Protein AF-A0A7S0QGE8-F1 (afdb_monomer_lite)

Radius of gyration: 20.42 Å; chains: 1; bounding box: 93×35×38 Å

Organism: NCBI:txid233186

Sequence (158 aa):
SAAEAEEAPDAAAEEAPPAPAPGSGVPGALQEGLLMLLNRKKKDWEAGYYALVPSLRDKSPHGHGDFAYMLHRADTEAEALRGEFQESINLASAQVQLMTGTVFSVKTSPEVSKSKTYCLSADAVADIRAWLTAMELVPGVTVGWTGTDGVTLAKEPE

Foldseek 3Di:
DDDDDDDDDDDDDPPDDDDDDVPLAQPAFLDKDWKWWQPPVVRDTQIWIWTFHWDFAPDDPPPGTDIWTKIFTDRDSVCSNVVNTDDIATQALWEWEAADAFKIKIWHDVVVPPTDIIIMGDPHPVNVLSVQVSQVVGPNYHYHQQHPVRDGDDNDDD

pLDDT: mean 82.78, std 18.44, range [39.81, 97.75]

Secondary structure (DSSP, 8-state):
-----PPPP------PPPPPPTT-S-TT-SEEEEEEEEETTTTEEEEEEEEEEEEEES--TTSSPEEEEEEEEESSHHHHHTT--SEEEE-TT-EEEEEETTEEEEE--TTTSS--EEEEE-SSHHHHHHHHHHHHTSTT-EEE-B-TTSPBPPSS--

InterPro domains:
  IPR001849 Pleckstrin homology domain [PS50003] (28-140)

Structure (mmCIF, N/CA/C/O backbone):
data_AF-A0A7S0QGE8-F1
#
_entry.id   AF-A0A7S0QGE8-F1
#
loop_
_atom_site.group_PDB
_atom_site.id
_atom_site.type_symbol
_atom_site.label_atom_id
_atom_site.label_alt_id
_atom_site.label_comp_id
_atom_site.label_asym_id
_atom_site.label_entity_id
_atom_site.label_seq_id
_atom_site.pdbx_PDB_ins_code
_atom_site.Cartn_x
_atom_site.Cartn_y
_atom_site.Cartn_z
_atom_site.occupancy
_atom_site.B_iso_or_equiv
_atom_site.auth_seq_id
_atom_site.auth_comp_id
_atom_site.auth_asym_id
_atom_site.auth_atom_id
_atom_site.pdbx_PDB_model_num
ATOM 1 N N . SER A 1 1 ? -63.893 10.492 -16.125 1.00 51.44 1 SER A N 1
ATOM 2 C CA . SER A 1 1 ? -62.998 9.410 -16.562 1.00 51.44 1 SER A CA 1
ATOM 3 C C . SER A 1 1 ? -62.140 9.883 -17.712 1.00 51.44 1 SER A C 1
ATOM 5 O O . SER A 1 1 ? -62.686 10.117 -18.779 1.00 51.44 1 SER A O 1
ATOM 7 N N . ALA A 1 2 ? -60.848 10.068 -17.462 1.00 43.56 2 ALA A N 1
ATOM 8 C CA . ALA A 1 2 ? -59.728 9.832 -18.376 1.00 43.56 2 ALA A CA 1
ATOM 9 C C . ALA A 1 2 ? -58.470 10.140 -17.554 1.00 43.56 2 ALA A C 1
ATOM 11 O O . ALA A 1 2 ? -58.252 11.287 -17.175 1.00 43.56 2 ALA A O 1
ATOM 12 N N . ALA A 1 3 ? -57.770 9.080 -17.161 1.00 43.19 3 ALA A N 1
ATOM 13 C CA . ALA A 1 3 ? -56.556 9.125 -16.366 1.00 43.19 3 ALA A CA 1
ATOM 14 C C . ALA A 1 3 ? -55.326 9.319 -17.264 1.00 43.19 3 ALA A C 1
ATOM 16 O O . ALA A 1 3 ? -55.337 8.923 -18.429 1.00 43.19 3 ALA A O 1
ATOM 17 N N . GLU A 1 4 ? -54.331 9.953 -16.650 1.00 46.72 4 GLU A N 1
ATOM 18 C CA . GLU A 1 4 ? -52.889 9.998 -16.908 1.00 46.72 4 GLU A CA 1
ATOM 19 C C . GLU A 1 4 ? -52.295 9.043 -17.956 1.00 46.72 4 GLU A C 1
ATOM 21 O O . GLU A 1 4 ? -52.529 7.836 -17.950 1.00 46.72 4 GLU A O 1
ATOM 26 N N . ALA A 1 5 ? -51.385 9.598 -18.759 1.00 45.84 5 ALA A N 1
ATOM 27 C CA . ALA A 1 5 ? -50.203 8.893 -19.236 1.00 45.84 5 ALA A CA 1
ATOM 28 C C . ALA A 1 5 ? -48.994 9.787 -18.923 1.00 45.84 5 ALA A C 1
ATOM 30 O O . ALA A 1 5 ? -48.705 10.751 -19.630 1.00 45.84 5 ALA A O 1
ATOM 31 N N . GLU A 1 6 ? -48.379 9.500 -17.781 1.00 51.81 6 GLU A N 1
ATOM 32 C CA . GLU A 1 6 ? -47.087 10.009 -17.335 1.00 51.81 6 GLU A CA 1
ATOM 33 C C . GLU A 1 6 ? -46.011 9.151 -18.022 1.00 51.81 6 GLU A C 1
ATOM 35 O O . GLU A 1 6 ? -45.995 7.929 -17.864 1.00 51.81 6 GLU A O 1
ATOM 40 N N . GLU A 1 7 ? -45.171 9.761 -18.861 1.00 49.94 7 GLU A N 1
ATOM 41 C CA . GLU A 1 7 ? -44.054 9.081 -19.524 1.00 49.94 7 GLU A CA 1
ATOM 42 C C . GLU A 1 7 ? -42.807 9.202 -18.633 1.00 49.94 7 GLU A C 1
ATOM 44 O O . GLU A 1 7 ? -42.409 10.299 -18.237 1.00 49.94 7 GLU A O 1
ATOM 49 N N . ALA A 1 8 ? -42.257 8.048 -18.253 1.00 53.66 8 ALA A N 1
ATOM 50 C CA . ALA A 1 8 ? -41.158 7.890 -17.305 1.00 53.66 8 ALA A CA 1
ATOM 51 C C . ALA A 1 8 ? -39.800 8.366 -17.872 1.00 53.66 8 ALA A C 1
ATOM 53 O O . ALA A 1 8 ? -39.585 8.290 -19.082 1.00 53.66 8 ALA A O 1
ATOM 54 N N . PRO A 1 9 ? -38.855 8.813 -17.019 1.00 50.06 9 PRO A N 1
ATOM 55 C CA . PRO A 1 9 ? -37.537 9.257 -17.459 1.00 50.06 9 PRO A CA 1
ATOM 56 C C . PRO A 1 9 ? -36.645 8.089 -17.904 1.00 50.06 9 PRO A C 1
ATOM 58 O O . PRO A 1 9 ? -36.479 7.095 -17.196 1.00 50.06 9 PRO A O 1
ATOM 61 N N . ASP A 1 10 ? -36.047 8.274 -19.080 1.00 47.75 10 ASP A N 1
ATOM 62 C CA . ASP A 1 10 ? -35.022 7.437 -19.697 1.00 47.75 10 ASP A CA 1
ATOM 63 C C . ASP A 1 10 ? -33.796 7.339 -18.768 1.00 47.75 10 ASP A C 1
ATOM 65 O O . ASP A 1 10 ? -33.116 8.329 -18.477 1.00 47.75 10 ASP A O 1
ATOM 69 N N . ALA A 1 11 ? -33.564 6.145 -18.224 1.00 48.41 11 ALA A N 1
ATOM 70 C CA . ALA A 1 11 ? -32.409 5.843 -17.397 1.00 48.41 11 ALA A CA 1
ATOM 71 C C . ALA A 1 11 ? -31.170 5.751 -18.295 1.00 48.41 11 ALA A C 1
ATOM 73 O O . ALA A 1 11 ? -30.945 4.739 -18.959 1.00 48.41 11 ALA A O 1
ATOM 74 N N . ALA A 1 12 ? -30.366 6.815 -18.298 1.00 48.72 12 ALA A N 1
ATOM 75 C CA . ALA A 1 12 ? -29.040 6.808 -18.891 1.00 48.72 12 ALA A CA 1
ATOM 76 C C . ALA A 1 12 ? -28.215 5.675 -18.262 1.00 48.72 12 ALA A C 1
ATOM 78 O O . ALA A 1 12 ? -27.900 5.702 -17.072 1.00 48.72 12 ALA A O 1
ATOM 79 N N . ALA A 1 13 ? -27.911 4.660 -19.070 1.00 49.38 13 ALA A N 1
ATOM 80 C CA . ALA A 1 13 ? -26.990 3.599 -18.715 1.00 49.38 13 ALA A CA 1
ATOM 81 C C . ALA A 1 13 ? -25.611 4.220 -18.460 1.00 49.38 13 ALA A C 1
ATOM 83 O O . ALA A 1 13 ? -25.004 4.795 -19.362 1.00 49.38 13 ALA A O 1
ATOM 84 N N . GLU A 1 14 ? -25.149 4.137 -17.216 1.00 47.78 14 GLU A N 1
ATOM 85 C CA . GLU A 1 14 ? -23.801 4.522 -16.819 1.00 47.78 14 GLU A CA 1
ATOM 86 C C . GLU A 1 14 ? -22.823 3.566 -17.519 1.00 47.78 14 GLU A C 1
ATOM 88 O O . GLU A 1 14 ? -22.718 2.384 -17.185 1.00 47.78 14 GLU A O 1
ATOM 93 N N . GLU A 1 15 ? -22.202 4.051 -18.594 1.00 44.19 15 GLU A N 1
ATOM 94 C CA . GLU A 1 15 ? -21.233 3.308 -19.390 1.00 44.19 15 GLU A CA 1
ATOM 95 C C . GLU A 1 15 ? -20.012 3.029 -18.504 1.00 44.19 15 GLU A C 1
ATOM 97 O O . GLU A 1 15 ? -19.281 3.944 -18.122 1.00 44.19 15 GLU A O 1
ATOM 102 N N . ALA A 1 16 ? -19.828 1.764 -18.113 1.00 46.25 16 ALA A N 1
ATOM 103 C CA . ALA A 1 16 ? -18.667 1.347 -17.338 1.00 46.25 16 ALA A CA 1
ATOM 104 C C . ALA A 1 16 ? -17.383 1.730 -18.102 1.00 46.25 16 ALA A C 1
ATOM 106 O O . ALA A 1 16 ? -17.303 1.474 -19.309 1.00 46.25 16 ALA A O 1
ATOM 107 N N . PRO A 1 17 ? -16.380 2.336 -17.438 1.00 44.16 17 PRO A N 1
ATOM 108 C CA . PRO A 1 17 ? -15.181 2.798 -18.119 1.00 44.16 17 PRO A CA 1
ATOM 109 C C . PRO A 1 17 ? -14.458 1.628 -18.806 1.00 44.16 17 PRO A C 1
ATOM 111 O O . PRO A 1 17 ? -14.446 0.510 -18.279 1.00 44.16 17 PRO A O 1
ATOM 114 N N . PRO A 1 18 ? -13.855 1.862 -19.987 1.00 44.00 18 PRO A N 1
ATOM 115 C CA . PRO A 1 18 ? -13.190 0.814 -20.746 1.00 44.00 18 PRO A CA 1
ATOM 116 C C . PRO A 1 18 ? -12.060 0.189 -19.925 1.00 44.00 18 PRO A C 1
ATOM 118 O O . PRO A 1 18 ? -11.278 0.890 -19.282 1.00 44.00 18 PRO A O 1
ATOM 121 N N . ALA A 1 19 ? -11.967 -1.142 -19.976 1.00 46.28 19 ALA A N 1
ATOM 122 C CA . ALA A 1 19 ? -10.885 -1.878 -19.337 1.00 46.28 19 ALA A CA 1
ATOM 123 C C . ALA A 1 19 ? -9.518 -1.388 -19.863 1.00 46.28 19 ALA A C 1
ATOM 125 O O . ALA A 1 19 ? -9.380 -1.171 -21.074 1.00 46.28 19 ALA A O 1
ATOM 126 N N . PRO A 1 20 ? -8.508 -1.223 -18.988 1.00 47.53 20 PRO A N 1
ATOM 127 C CA . PRO A 1 20 ? -7.186 -0.758 -19.392 1.00 47.53 20 PRO A CA 1
ATOM 128 C C . PRO A 1 20 ? -6.564 -1.708 -20.426 1.00 47.53 20 PRO A C 1
ATOM 130 O O . PRO A 1 20 ? -6.739 -2.929 -20.373 1.00 47.53 20 PRO A O 1
ATOM 133 N N . ALA A 1 21 ? -5.857 -1.139 -21.404 1.00 44.84 21 ALA A N 1
ATOM 134 C CA . ALA A 1 21 ? -5.243 -1.902 -22.484 1.00 44.84 21 ALA A CA 1
ATOM 135 C C . ALA A 1 21 ? -4.152 -2.852 -21.942 1.00 44.84 21 ALA A C 1
ATOM 137 O O . ALA A 1 21 ? -3.420 -2.498 -21.018 1.00 44.84 21 ALA A O 1
ATOM 138 N N . PRO A 1 22 ? -3.966 -4.051 -22.522 1.00 39.81 22 PRO A N 1
ATOM 139 C CA . PRO A 1 22 ? -2.900 -4.953 -22.094 1.00 39.81 22 PRO A CA 1
ATOM 140 C C . PRO A 1 22 ? -1.529 -4.283 -22.291 1.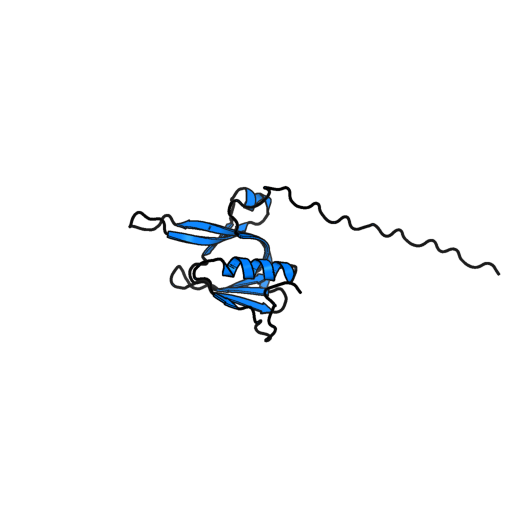00 39.81 22 PRO A C 1
ATOM 142 O O . PRO A 1 22 ? -1.125 -3.997 -23.417 1.00 39.81 22 PRO A O 1
ATOM 145 N N . GLY A 1 23 ? -0.829 -4.020 -21.183 1.00 56.25 23 GLY A N 1
ATOM 146 C CA . GLY A 1 23 ? 0.451 -3.301 -21.151 1.00 56.25 23 GLY A CA 1
ATOM 147 C C . GLY A 1 23 ? 0.379 -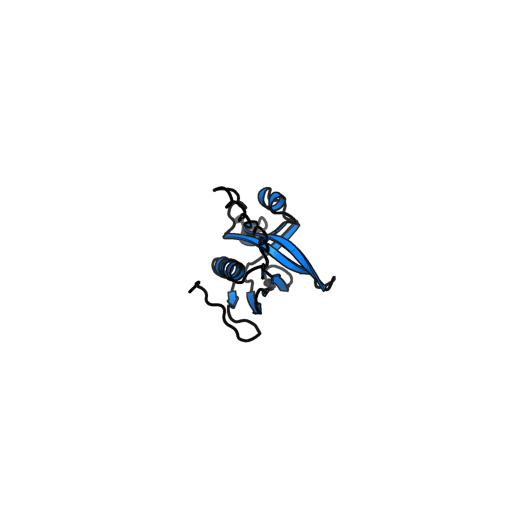1.842 -20.677 1.00 56.25 23 GLY A C 1
ATOM 148 O O . GLY A 1 23 ? 1.423 -1.199 -20.605 1.00 56.25 23 GLY A O 1
ATOM 149 N N . SER A 1 24 ? -0.803 -1.315 -20.334 1.00 64.44 24 SER A N 1
ATOM 150 C CA . SER A 1 24 ? -0.940 -0.027 -19.641 1.00 64.44 24 SER A CA 1
ATOM 151 C C . SER A 1 24 ? -0.871 -0.244 -18.129 1.00 64.44 24 SER A C 1
ATOM 153 O O . SER A 1 24 ? -1.886 -0.490 -17.485 1.00 64.44 24 SER A O 1
ATOM 155 N N . GLY A 1 25 ? 0.336 -0.223 -17.580 1.00 81.69 25 GLY A N 1
ATOM 156 C CA . GLY A 1 25 ? 0.560 -0.319 -16.142 1.00 81.69 25 GLY A CA 1
ATOM 157 C C . GLY A 1 25 ? 1.997 0.036 -15.795 1.00 81.69 25 GLY A C 1
ATOM 158 O O . GLY A 1 25 ? 2.874 0.006 -16.667 1.00 81.69 25 GLY A O 1
ATOM 159 N N . VAL A 1 26 ? 2.257 0.413 -14.548 1.00 88.88 26 VAL A N 1
ATOM 160 C CA . VAL A 1 26 ? 3.601 0.753 -14.082 1.00 88.88 26 VAL A CA 1
ATOM 161 C C . VAL A 1 26 ? 4.495 -0.484 -14.235 1.00 88.88 26 VAL A C 1
ATOM 163 O O . VAL A 1 26 ? 4.204 -1.540 -13.662 1.00 88.88 26 VAL A O 1
ATOM 166 N N . PRO A 1 27 ? 5.601 -0.397 -15.000 1.00 87.12 27 PRO A N 1
ATOM 167 C CA . PRO A 1 27 ? 6.430 -1.559 -15.289 1.00 87.12 27 PRO A CA 1
ATOM 168 C C . PRO A 1 27 ? 6.947 -2.249 -14.022 1.00 87.12 27 PRO A C 1
ATOM 170 O O . PRO A 1 27 ? 7.642 -1.648 -13.205 1.00 87.12 27 PRO A O 1
ATOM 173 N N . GLY A 1 28 ? 6.633 -3.539 -13.884 1.00 88.44 28 GLY A N 1
ATOM 174 C CA . GLY A 1 28 ? 7.079 -4.361 -12.756 1.00 88.44 28 GLY A CA 1
ATOM 175 C C . GLY A 1 28 ? 6.310 -4.139 -11.451 1.00 88.44 28 GLY A C 1
ATOM 176 O O . GLY A 1 28 ? 6.733 -4.671 -10.423 1.00 88.44 28 GLY A O 1
ATOM 177 N N . ALA A 1 29 ? 5.206 -3.385 -11.464 1.00 93.00 29 ALA A N 1
ATOM 178 C CA . ALA A 1 29 ? 4.356 -3.238 -10.291 1.00 93.00 29 ALA A CA 1
ATOM 179 C C . ALA A 1 29 ? 3.672 -4.567 -9.923 1.00 93.00 29 ALA A C 1
ATOM 181 O O . ALA A 1 29 ? 3.108 -5.249 -10.776 1.00 93.00 29 ALA A O 1
ATOM 182 N N . LEU A 1 30 ? 3.707 -4.924 -8.636 1.00 94.19 30 LEU A N 1
ATOM 183 C CA . LEU A 1 30 ? 2.913 -6.025 -8.076 1.00 94.19 30 LEU A CA 1
ATOM 184 C C . LEU A 1 30 ? 1.444 -5.633 -7.907 1.00 94.19 30 LEU A C 1
ATOM 186 O O . LEU A 1 30 ? 0.561 -6.476 -8.006 1.00 94.19 30 LEU A O 1
ATOM 190 N N . GLN A 1 31 ? 1.213 -4.359 -7.603 1.00 96.00 31 GLN A N 1
ATOM 191 C CA . GLN A 1 31 ? -0.098 -3.743 -7.481 1.00 96.00 31 GLN A CA 1
ATOM 192 C C . GLN A 1 31 ? 0.050 -2.253 -7.742 1.00 96.00 31 GLN A C 1
ATOM 194 O O . GLN A 1 31 ? 1.029 -1.633 -7.314 1.00 96.00 31 GLN A O 1
ATOM 199 N N . GLU A 1 32 ? -0.945 -1.683 -8.398 1.00 96.38 32 GLU A N 1
ATOM 200 C CA . GLU A 1 32 ? -1.057 -0.252 -8.608 1.00 96.38 32 GLU A CA 1
ATOM 201 C C . GLU A 1 32 ? -2.511 0.206 -8.525 1.00 96.38 32 GLU A C 1
ATOM 203 O O . GLU A 1 32 ? -3.432 -0.614 -8.497 1.00 96.38 32 GLU A O 1
ATOM 208 N N . GLY A 1 33 ? -2.712 1.515 -8.426 1.00 96.19 33 GLY A N 1
ATOM 209 C CA . GLY A 1 33 ? -4.037 2.118 -8.419 1.00 96.19 33 GLY A CA 1
ATOM 210 C C . GLY A 1 33 ? -4.136 3.342 -7.524 1.00 96.19 33 GLY A C 1
ATOM 211 O O . GLY A 1 33 ? -3.167 3.778 -6.894 1.00 96.19 33 GLY A O 1
ATOM 212 N N . LEU A 1 34 ? -5.338 3.905 -7.469 1.00 96.69 34 LEU A N 1
ATOM 213 C CA . LEU A 1 34 ? -5.626 5.068 -6.643 1.00 96.69 34 LEU A CA 1
ATOM 214 C C . LEU A 1 34 ? -5.720 4.668 -5.171 1.00 96.69 34 LEU A C 1
ATOM 216 O O . LEU A 1 34 ? -6.431 3.737 -4.798 1.00 96.69 34 LEU A O 1
ATOM 220 N N . LEU A 1 35 ? -5.019 5.418 -4.328 1.00 97.75 35 LEU A N 1
ATOM 221 C CA . LEU A 1 35 ? -5.205 5.400 -2.885 1.00 97.75 35 LEU A CA 1
ATOM 222 C C . LEU A 1 35 ? -5.298 6.835 -2.383 1.00 97.75 35 LEU A C 1
ATOM 224 O O . LEU A 1 35 ? -4.777 7.775 -2.988 1.00 97.75 35 LEU A O 1
ATOM 228 N N . MET A 1 36 ? -5.910 6.993 -1.221 1.00 97.56 36 MET A N 1
ATOM 229 C CA . MET A 1 36 ? -5.833 8.222 -0.453 1.00 97.56 36 MET A CA 1
ATOM 230 C C . MET A 1 36 ? -4.848 8.054 0.696 1.00 97.56 36 MET A C 1
ATOM 232 O O . MET A 1 36 ? -4.917 7.076 1.435 1.00 97.56 36 MET A O 1
ATOM 236 N N . LEU A 1 37 ? -3.964 9.026 0.901 1.00 96.81 37 LEU A N 1
ATOM 237 C CA . LEU A 1 37 ? -3.069 9.091 2.052 1.00 96.81 37 LEU A CA 1
ATOM 238 C C . LEU A 1 37 ? -3.554 10.146 3.039 1.00 96.81 37 LEU A C 1
ATOM 240 O O . LEU A 1 37 ? -3.770 11.302 2.681 1.00 96.81 37 LEU A O 1
ATOM 244 N N . LEU A 1 38 ? -3.658 9.773 4.313 1.00 96.75 38 LEU A N 1
ATOM 245 C CA . LEU A 1 38 ? -4.008 10.721 5.363 1.00 96.75 38 LEU A CA 1
ATOM 246 C C . LEU A 1 38 ? -2.846 11.688 5.630 1.00 96.75 38 LEU A C 1
ATOM 248 O O . LEU A 1 38 ? -1.864 11.354 6.310 1.00 96.75 38 LEU A O 1
ATOM 252 N N . ASN A 1 39 ? -2.995 12.933 5.190 1.00 94.25 39 ASN A N 1
ATOM 253 C CA . ASN A 1 39 ? -2.113 14.024 5.556 1.00 94.25 39 ASN A CA 1
ATOM 254 C C . ASN A 1 39 ? -2.429 14.485 6.982 1.00 94.25 39 ASN A C 1
ATOM 256 O O . ASN A 1 39 ? -3.264 15.355 7.225 1.00 94.25 39 ASN A O 1
ATOM 260 N N . ARG A 1 40 ? -1.704 13.935 7.959 1.00 90.88 40 ARG A N 1
ATOM 261 C CA . ARG A 1 40 ? -1.902 14.248 9.388 1.00 90.88 40 ARG A CA 1
ATOM 262 C C . ARG A 1 40 ? -1.733 15.729 9.740 1.00 90.88 40 ARG A C 1
ATOM 264 O O . ARG A 1 40 ? -2.263 16.158 10.761 1.00 90.88 40 ARG A O 1
ATOM 271 N N . LYS A 1 41 ? -0.991 16.504 8.936 1.00 92.12 41 LYS A N 1
ATOM 272 C CA . LYS A 1 41 ? -0.808 17.946 9.174 1.00 92.12 41 LYS A CA 1
ATOM 273 C C . LYS A 1 41 ? -2.053 18.729 8.777 1.00 92.12 41 LYS A C 1
ATOM 275 O O . LYS A 1 41 ? -2.485 19.589 9.535 1.00 92.12 41 LYS A O 1
ATOM 280 N N . LYS A 1 42 ? -2.620 18.415 7.611 1.00 94.25 42 LYS A N 1
ATOM 281 C CA . LYS A 1 42 ? -3.851 19.041 7.109 1.00 94.25 42 LYS A CA 1
ATOM 282 C C . LYS A 1 42 ? -5.122 18.409 7.686 1.00 94.25 42 LYS A C 1
ATOM 284 O O . LYS A 1 42 ? -6.174 19.027 7.620 1.00 94.25 42 LYS A O 1
ATOM 289 N N . LYS A 1 43 ? -5.000 17.225 8.301 1.00 93.62 43 LYS A N 1
ATOM 290 C CA . LYS A 1 43 ? -6.108 16.361 8.740 1.00 93.62 43 LYS A CA 1
ATOM 291 C C . LYS A 1 43 ? -7.060 16.025 7.590 1.00 93.62 43 LYS A C 1
ATOM 293 O O . LYS A 1 43 ? -8.269 16.010 7.782 1.00 93.62 43 LYS A O 1
ATOM 298 N N . ASP A 1 44 ? -6.487 15.766 6.421 1.00 95.69 44 ASP A N 1
ATOM 299 C CA . ASP A 1 44 ? -7.235 15.540 5.189 1.00 95.69 44 ASP A CA 1
ATOM 300 C C . ASP A 1 44 ? -6.647 14.371 4.396 1.00 95.69 44 ASP A C 1
ATOM 302 O O . ASP A 1 44 ? -5.491 13.991 4.612 1.00 95.69 44 ASP A O 1
ATOM 306 N N . TRP A 1 45 ? -7.449 13.794 3.510 1.00 95.88 45 TRP A N 1
ATOM 307 C CA . TRP A 1 45 ? -7.072 12.673 2.659 1.00 95.88 45 TRP A CA 1
ATOM 308 C C . TRP A 1 45 ? -6.626 13.181 1.289 1.00 95.88 45 TRP A C 1
ATOM 310 O O . TRP A 1 45 ? -7.384 13.818 0.567 1.00 95.88 45 TRP A O 1
ATOM 320 N N . GLU A 1 46 ? -5.383 12.888 0.920 1.00 96.12 46 GLU A N 1
ATOM 321 C CA . GLU A 1 46 ? -4.799 13.307 -0.352 1.00 96.12 46 GLU A CA 1
ATOM 322 C C . GLU A 1 46 ? -4.773 12.116 -1.309 1.00 96.12 46 GLU A C 1
ATOM 324 O O . GLU A 1 46 ? -4.131 11.102 -1.028 1.00 96.12 46 GLU A O 1
ATOM 329 N N . ALA A 1 47 ? -5.477 12.233 -2.435 1.00 96.00 47 ALA A N 1
ATOM 330 C CA . ALA A 1 47 ? -5.437 11.229 -3.489 1.00 96.00 47 ALA A CA 1
ATOM 331 C C . ALA A 1 47 ? -4.036 11.153 -4.120 1.00 96.00 47 ALA A C 1
ATOM 333 O O . ALA A 1 47 ? -3.285 12.134 -4.168 1.00 96.00 47 ALA A O 1
ATOM 334 N N . GLY A 1 48 ? -3.679 9.972 -4.601 1.00 96.44 48 GLY A N 1
ATOM 335 C CA . GLY A 1 48 ? -2.491 9.751 -5.408 1.00 96.44 48 GLY A CA 1
ATOM 336 C C . GLY A 1 48 ? -2.584 8.420 -6.132 1.00 96.44 48 GLY A C 1
ATOM 337 O O . GLY A 1 48 ? -3.331 7.528 -5.723 1.00 96.44 48 GLY A O 1
ATOM 338 N N . TYR A 1 49 ? -1.808 8.289 -7.200 1.00 96.81 49 TYR A N 1
ATOM 339 C CA . TYR A 1 49 ? -1.612 7.012 -7.864 1.00 96.81 49 TYR A CA 1
ATOM 340 C C . TYR A 1 49 ? -0.420 6.306 -7.229 1.00 96.81 49 TYR A C 1
ATOM 342 O O . TYR A 1 49 ? 0.678 6.865 -7.150 1.00 96.81 49 TYR A O 1
ATOM 350 N N . TYR A 1 50 ? -0.646 5.093 -6.745 1.00 97.56 50 TYR A N 1
ATOM 351 C CA . TYR A 1 50 ? 0.359 4.312 -6.049 1.00 97.56 50 TYR A CA 1
ATOM 352 C C . TYR A 1 50 ? 0.767 3.105 -6.870 1.00 97.56 50 TYR A C 1
ATOM 354 O O . TYR A 1 50 ? -0.066 2.494 -7.529 1.00 97.56 50 TYR A O 1
ATOM 362 N N . ALA A 1 51 ? 2.041 2.736 -6.776 1.00 97.19 51 ALA A N 1
ATOM 363 C CA . ALA A 1 51 ? 2.566 1.522 -7.385 1.00 97.19 51 ALA A CA 1
ATOM 364 C C . ALA A 1 51 ? 3.558 0.833 -6.444 1.00 97.19 51 ALA A C 1
ATOM 366 O O . ALA A 1 51 ? 4.473 1.462 -5.904 1.00 97.19 51 ALA A O 1
ATOM 367 N N . LEU A 1 52 ? 3.371 -0.469 -6.242 1.00 96.31 52 LEU A N 1
ATOM 368 C CA . LEU A 1 52 ? 4.258 -1.334 -5.475 1.00 96.31 52 LEU A CA 1
ATOM 369 C C . LEU A 1 52 ? 5.280 -1.975 -6.413 1.00 96.31 52 LEU A C 1
ATOM 371 O O . LEU A 1 52 ? 4.961 -2.942 -7.096 1.00 96.31 52 LEU A O 1
ATOM 375 N N . VAL A 1 53 ? 6.507 -1.457 -6.437 1.00 93.75 53 VAL A N 1
ATOM 376 C CA . VAL A 1 53 ? 7.526 -1.823 -7.436 1.00 93.75 53 VAL A CA 1
ATOM 377 C C . VAL A 1 53 ? 8.808 -2.312 -6.745 1.00 93.75 53 VAL A C 1
ATOM 379 O O . VAL A 1 53 ? 9.224 -1.730 -5.735 1.00 93.75 53 VAL A O 1
ATOM 382 N N . PRO A 1 54 ? 9.473 -3.369 -7.250 1.00 91.00 54 PRO A N 1
ATOM 383 C CA . PRO A 1 54 ? 10.819 -3.722 -6.816 1.00 91.00 54 PRO A CA 1
ATOM 384 C C . PRO A 1 54 ? 11.827 -2.669 -7.295 1.00 91.00 54 PRO A C 1
ATOM 386 O O . PRO A 1 54 ? 11.927 -2.378 -8.483 1.00 91.00 54 PRO A O 1
ATOM 389 N N . SER A 1 55 ? 12.626 -2.128 -6.378 1.00 86.00 55 SER A N 1
ATOM 390 C CA . SER A 1 55 ? 13.680 -1.158 -6.680 1.00 86.00 55 SER A CA 1
ATOM 391 C C . SER A 1 55 ? 15.039 -1.676 -6.223 1.00 86.00 55 SER A C 1
ATOM 393 O O . SER A 1 55 ? 15.212 -2.138 -5.093 1.00 86.00 55 SER A O 1
ATOM 395 N N . LEU A 1 56 ? 16.038 -1.522 -7.091 1.00 77.38 56 LEU A N 1
ATOM 396 C CA . LEU A 1 56 ? 17.445 -1.661 -6.724 1.00 77.38 56 LEU A CA 1
ATOM 397 C C . LEU A 1 56 ? 17.860 -0.480 -5.844 1.00 77.38 56 LEU A C 1
ATOM 399 O O . LEU A 1 56 ? 17.593 0.675 -6.181 1.00 77.38 56 LEU A O 1
ATOM 403 N N . ARG A 1 57 ? 18.519 -0.752 -4.715 1.00 66.56 57 ARG A N 1
ATOM 404 C CA . ARG A 1 57 ? 19.150 0.284 -3.893 1.00 66.56 57 ARG A CA 1
ATOM 405 C C . ARG A 1 57 ? 20.637 0.338 -4.186 1.00 66.56 57 ARG A C 1
ATOM 407 O O . ARG A 1 57 ? 21.385 -0.591 -3.898 1.00 66.56 57 ARG A O 1
ATOM 414 N N . ASP A 1 58 ? 21.069 1.491 -4.671 1.00 55.09 58 ASP A N 1
ATOM 415 C CA . ASP A 1 58 ? 22.438 1.742 -5.130 1.00 55.09 58 ASP A CA 1
ATOM 416 C C . ASP A 1 58 ? 23.435 2.040 -3.986 1.00 55.09 58 ASP A C 1
ATOM 418 O O . ASP A 1 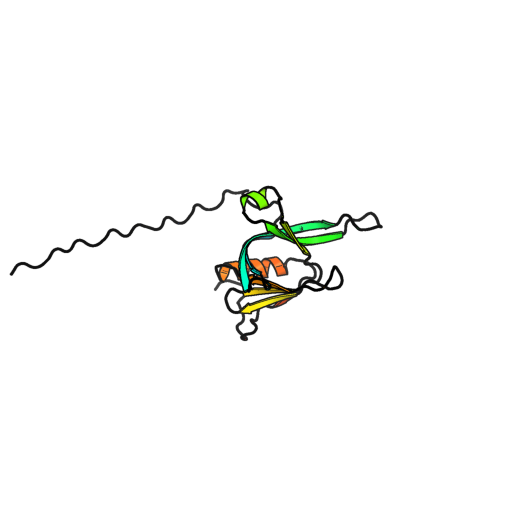58 ? 24.417 2.756 -4.151 1.00 55.09 58 ASP A O 1
ATOM 422 N N . LYS A 1 59 ? 23.154 1.574 -2.760 1.00 52.78 59 LYS A N 1
ATOM 423 C CA . LYS A 1 59 ? 23.910 1.966 -1.552 1.00 52.78 59 LYS A CA 1
ATOM 424 C C . LYS A 1 59 ? 24.486 0.801 -0.757 1.00 52.78 59 LYS A C 1
ATOM 426 O O . LYS A 1 59 ? 24.709 0.948 0.443 1.00 52.78 59 LYS A O 1
ATOM 431 N N . SER A 1 60 ? 24.763 -0.329 -1.400 1.00 49.59 60 SER A N 1
ATOM 432 C CA . SER A 1 60 ? 25.563 -1.364 -0.749 1.00 49.59 60 SER A CA 1
ATOM 433 C C . SER A 1 60 ? 27.052 -1.116 -1.022 1.00 49.59 60 SER A C 1
ATOM 435 O O . SER A 1 60 ? 27.468 -1.127 -2.183 1.00 49.59 60 SER A O 1
ATOM 437 N N . PRO A 1 61 ? 27.895 -0.925 0.009 1.00 52.81 61 PRO A N 1
ATOM 438 C CA . PRO A 1 61 ? 29.342 -0.776 -0.157 1.00 52.81 61 PRO A CA 1
ATOM 439 C C . PRO A 1 61 ? 30.030 -2.063 -0.649 1.00 52.81 61 PRO A C 1
ATOM 441 O O . PRO A 1 61 ? 31.255 -2.098 -0.734 1.00 52.81 61 PRO A O 1
ATOM 444 N N . HIS A 1 62 ? 29.287 -3.147 -0.904 1.00 52.59 62 HIS A N 1
ATOM 445 C CA . HIS A 1 62 ? 29.817 -4.475 -1.241 1.00 52.59 62 HIS A CA 1
ATOM 446 C C . HIS A 1 62 ? 29.402 -4.964 -2.641 1.00 52.59 62 HIS A C 1
ATOM 448 O O . HIS A 1 62 ? 29.463 -6.155 -2.922 1.00 52.59 62 HIS A O 1
ATOM 454 N N . GLY A 1 63 ? 29.014 -4.057 -3.545 1.00 44.38 63 GLY A N 1
ATOM 455 C CA . GLY A 1 63 ? 28.882 -4.365 -4.979 1.00 44.38 63 GLY A CA 1
ATOM 456 C C . GLY A 1 63 ? 27.662 -5.206 -5.377 1.00 44.38 63 GLY A C 1
ATOM 457 O O . GLY A 1 63 ? 27.484 -5.490 -6.558 1.00 44.38 63 GLY A O 1
ATOM 458 N N . HIS A 1 64 ? 26.793 -5.553 -4.427 1.00 52.12 64 HIS A N 1
ATOM 459 C CA . HIS A 1 64 ? 25.481 -6.141 -4.682 1.00 52.12 64 HIS A CA 1
ATOM 460 C C . HIS A 1 64 ? 24.420 -5.144 -4.221 1.00 52.12 64 HIS A C 1
ATOM 462 O O . HIS A 1 64 ? 24.298 -4.897 -3.025 1.00 52.12 64 HIS A O 1
ATOM 468 N N . GLY A 1 65 ? 23.701 -4.515 -5.154 1.00 55.16 65 GLY A N 1
ATOM 469 C CA . GLY A 1 65 ? 22.596 -3.621 -4.808 1.00 55.16 65 GLY A CA 1
ATOM 470 C C . GLY A 1 65 ? 21.547 -4.373 -3.991 1.00 55.16 65 GLY A C 1
ATOM 471 O O . GLY A 1 65 ? 21.116 -5.455 -4.392 1.00 55.16 65 GLY A O 1
ATOM 472 N N . ASP A 1 66 ? 21.147 -3.817 -2.849 1.00 67.38 66 ASP A N 1
ATOM 473 C CA . ASP A 1 66 ? 20.078 -4.412 -2.051 1.00 67.38 66 ASP A CA 1
ATOM 474 C C . ASP A 1 66 ? 18.754 -4.205 -2.788 1.00 67.38 66 ASP A C 1
ATOM 476 O O . ASP A 1 66 ? 18.367 -3.075 -3.100 1.00 67.38 66 ASP A O 1
ATOM 480 N N . PHE A 1 67 ? 18.046 -5.293 -3.076 1.00 74.25 67 PHE A N 1
ATOM 481 C CA . PHE A 1 67 ? 16.692 -5.218 -3.610 1.00 74.25 67 PHE A CA 1
ATOM 482 C C . PHE A 1 67 ? 15.719 -4.900 -2.479 1.00 74.25 67 PHE A C 1
ATOM 484 O O . PHE A 1 67 ? 15.707 -5.568 -1.446 1.00 74.25 67 PHE A O 1
ATOM 491 N N . ALA A 1 68 ? 14.874 -3.893 -2.679 1.00 85.38 68 ALA A N 1
ATOM 492 C CA . ALA A 1 68 ? 13.769 -3.608 -1.777 1.00 85.38 68 ALA A CA 1
ATOM 493 C C . ALA A 1 68 ? 12.515 -3.276 -2.575 1.00 85.38 68 ALA A C 1
ATOM 495 O O . ALA A 1 68 ? 12.578 -2.596 -3.597 1.00 85.38 68 ALA A O 1
ATOM 496 N N . TYR A 1 69 ? 11.364 -3.707 -2.076 1.00 92.25 69 TYR A N 1
ATOM 497 C CA . TYR A 1 69 ? 10.093 -3.237 -2.603 1.00 92.25 69 TYR A CA 1
ATOM 498 C C . TYR A 1 69 ? 9.782 -1.855 -2.041 1.00 92.25 69 TYR A C 1
ATOM 500 O O . TYR A 1 69 ? 9.967 -1.573 -0.848 1.00 92.25 69 TYR A O 1
ATOM 508 N N . MET A 1 70 ? 9.329 -0.988 -2.933 1.00 93.75 70 MET A N 1
ATOM 509 C CA . MET A 1 70 ? 8.991 0.392 -2.650 1.00 93.75 70 MET A CA 1
ATOM 510 C C . MET A 1 70 ? 7.533 0.617 -3.038 1.00 93.75 70 MET A C 1
ATOM 512 O O . MET A 1 70 ? 7.106 0.232 -4.124 1.00 93.75 70 MET A O 1
ATOM 516 N N . LEU A 1 71 ? 6.775 1.262 -2.156 1.00 96.19 71 LEU A N 1
ATOM 517 C CA . LEU A 1 71 ? 5.471 1.813 -2.494 1.00 96.19 71 LEU A CA 1
ATOM 518 C C . LEU A 1 71 ? 5.676 3.264 -2.932 1.00 96.19 71 LEU A C 1
ATOM 520 O O . LEU A 1 71 ? 5.989 4.132 -2.111 1.00 96.19 71 LEU A O 1
ATOM 524 N N . HIS A 1 72 ? 5.560 3.505 -4.229 1.00 96.06 72 HIS A N 1
ATOM 525 C CA . HIS A 1 72 ? 5.727 4.818 -4.830 1.00 96.06 72 HIS A CA 1
ATOM 526 C C . HIS A 1 72 ? 4.394 5.550 -4.946 1.00 96.06 72 HIS A C 1
ATOM 528 O O . HIS A 1 72 ? 3.365 4.911 -5.140 1.00 96.06 72 HIS A O 1
ATOM 534 N N . ARG A 1 73 ? 4.433 6.882 -4.854 1.00 96.19 73 ARG A N 1
ATOM 535 C CA . ARG A 1 73 ? 3.293 7.779 -5.086 1.00 96.19 73 ARG A CA 1
ATOM 536 C C . ARG A 1 73 ? 3.618 8.741 -6.226 1.00 96.19 73 ARG A C 1
ATOM 538 O O . ARG A 1 73 ? 4.661 9.396 -6.178 1.00 96.19 73 ARG A O 1
ATOM 545 N N . ALA A 1 74 ? 2.700 8.882 -7.170 1.00 96.19 74 ALA A N 1
ATOM 546 C CA . ALA A 1 74 ? 2.609 9.994 -8.114 1.00 96.19 74 ALA A CA 1
ATOM 547 C C . ALA A 1 74 ? 1.276 10.738 -7.903 1.00 96.19 74 ALA A C 1
ATOM 549 O O . ALA A 1 74 ? 0.361 10.190 -7.279 1.00 96.19 74 ALA A O 1
ATOM 550 N N . ASP A 1 75 ? 1.141 11.972 -8.396 1.00 94.44 75 ASP A N 1
ATOM 551 C CA . ASP A 1 75 ? -0.145 12.678 -8.295 1.00 94.44 75 ASP A CA 1
ATOM 552 C C . ASP A 1 75 ? -1.147 12.159 -9.336 1.00 94.44 75 ASP A C 1
ATOM 554 O O . ASP A 1 75 ? -2.355 12.204 -9.104 1.00 94.44 75 ASP A O 1
ATOM 558 N N . THR A 1 76 ? -0.659 11.614 -10.456 1.00 93.69 76 THR A N 1
ATOM 559 C CA . THR A 1 76 ? -1.494 11.038 -11.520 1.00 93.69 76 THR A CA 1
ATOM 560 C C . THR A 1 76 ? -0.956 9.700 -12.029 1.00 93.69 76 THR A C 1
ATOM 562 O O . THR A 1 76 ? 0.231 9.395 -11.906 1.00 93.69 76 THR A O 1
ATOM 565 N N . GLU A 1 77 ? -1.827 8.907 -12.655 1.00 93.12 77 GLU A N 1
ATOM 566 C CA . GLU A 1 77 ? -1.444 7.666 -13.343 1.00 93.12 77 GLU A CA 1
ATOM 567 C C . GLU A 1 77 ? -0.421 7.924 -14.461 1.00 93.12 77 GLU A C 1
ATOM 569 O O . GLU A 1 77 ? 0.584 7.226 -14.565 1.00 93.12 77 GLU A O 1
ATOM 574 N N . ALA A 1 78 ? -0.613 8.980 -15.257 1.00 92.38 78 ALA A N 1
ATOM 575 C CA . ALA A 1 78 ? 0.293 9.324 -16.354 1.00 92.38 78 ALA A CA 1
ATOM 576 C C . ALA A 1 78 ? 1.721 9.657 -15.878 1.00 92.38 78 ALA A C 1
ATOM 578 O O . ALA A 1 78 ? 2.695 9.363 -16.571 1.00 92.38 78 ALA A O 1
ATOM 579 N N . GLU A 1 79 ? 1.864 10.264 -14.699 1.00 93.38 79 GLU A N 1
ATOM 580 C CA . GLU A 1 79 ? 3.167 10.474 -14.058 1.00 93.38 79 GLU A CA 1
ATOM 581 C C . GLU A 1 79 ? 3.783 9.147 -13.602 1.00 93.38 79 GLU A C 1
ATOM 583 O O . GLU A 1 79 ? 4.946 8.873 -13.904 1.00 93.38 79 GLU A O 1
ATOM 588 N N . ALA A 1 80 ? 2.994 8.287 -12.950 1.00 92.12 80 ALA A N 1
ATOM 589 C CA . ALA A 1 80 ? 3.451 6.979 -12.487 1.00 92.12 80 ALA A CA 1
ATOM 590 C C . ALA A 1 80 ? 3.958 6.100 -13.643 1.00 92.12 80 ALA A C 1
ATOM 592 O O . ALA A 1 80 ? 5.037 5.516 -13.545 1.00 92.12 80 ALA A O 1
ATOM 593 N N . LEU A 1 81 ? 3.236 6.070 -14.768 1.00 91.06 81 LEU A N 1
ATOM 594 C CA . LEU A 1 81 ? 3.623 5.326 -15.973 1.00 91.06 81 LEU A CA 1
ATOM 595 C C . LEU A 1 81 ? 4.940 5.826 -16.588 1.00 91.06 81 LEU A C 1
ATOM 597 O O . LEU A 1 81 ? 5.666 5.054 -17.213 1.00 91.06 81 LEU A O 1
ATOM 601 N N . ARG A 1 82 ? 5.276 7.107 -16.391 1.00 90.38 82 ARG A N 1
ATOM 602 C CA . ARG A 1 82 ? 6.565 7.694 -16.794 1.00 90.38 82 ARG A CA 1
ATOM 603 C C . ARG A 1 82 ? 7.675 7.489 -15.757 1.00 90.38 82 ARG A C 1
ATOM 605 O O . ARG A 1 82 ? 8.812 7.876 -16.012 1.00 90.38 82 ARG A O 1
ATOM 612 N N . GLY A 1 83 ? 7.368 6.885 -14.607 1.00 88.19 83 GLY A N 1
ATOM 613 C CA . GLY A 1 83 ? 8.296 6.708 -13.489 1.00 88.19 83 GLY A CA 1
ATOM 614 C C . GLY A 1 83 ? 8.538 7.984 -12.674 1.00 88.19 83 GLY A C 1
ATOM 615 O O . GLY A 1 83 ? 9.520 8.070 -11.937 1.00 88.19 83 GLY A O 1
ATOM 616 N N . GLU A 1 84 ? 7.669 8.989 -12.805 1.00 92.19 84 GLU A N 1
ATOM 617 C CA . GLU A 1 84 ? 7.770 10.271 -12.105 1.00 92.19 84 GLU A CA 1
ATOM 618 C C . GLU A 1 84 ? 7.122 10.164 -10.716 1.00 92.19 84 GLU A C 1
ATOM 620 O O . GLU A 1 84 ? 5.980 10.558 -10.493 1.00 92.19 84 GLU A O 1
ATOM 625 N N . PHE A 1 85 ? 7.862 9.600 -9.759 1.00 92.19 85 PHE A N 1
ATOM 626 C CA . PHE A 1 85 ? 7.382 9.413 -8.389 1.00 92.19 85 PHE A CA 1
ATOM 627 C C . PHE A 1 85 ? 7.838 10.534 -7.452 1.00 92.19 85 PHE A C 1
ATOM 629 O O . PHE A 1 85 ? 9.009 10.911 -7.415 1.00 92.19 85 PHE A O 1
ATOM 636 N N . GLN A 1 86 ? 6.909 11.028 -6.639 1.00 91.38 86 GLN A N 1
ATOM 637 C CA . GLN A 1 86 ? 7.122 12.142 -5.712 1.00 91.38 86 GLN A CA 1
ATOM 638 C C . GLN A 1 86 ? 7.456 11.674 -4.294 1.00 91.38 86 GLN A C 1
ATOM 640 O O . GLN A 1 86 ? 8.237 12.306 -3.583 1.00 91.38 86 GLN A O 1
ATOM 645 N N . GLU A 1 87 ? 6.863 10.556 -3.870 1.00 90.25 87 GLU A N 1
ATOM 646 C CA . GLU A 1 87 ? 7.151 9.916 -2.587 1.00 90.25 87 GLU A CA 1
ATOM 647 C C . GLU A 1 87 ? 7.458 8.435 -2.813 1.00 90.25 87 GLU A C 1
ATOM 649 O O . GLU A 1 87 ? 7.003 7.809 -3.770 1.00 90.25 87 GLU A O 1
ATOM 654 N N . SER A 1 88 ? 8.300 7.870 -1.952 1.00 91.81 88 SER A N 1
ATOM 655 C CA . SER A 1 88 ? 8.667 6.457 -2.000 1.00 91.81 88 SER A CA 1
ATOM 656 C C . SER A 1 88 ? 8.783 5.921 -0.582 1.00 91.81 88 SER A C 1
ATOM 658 O O . SER A 1 88 ? 9.560 6.426 0.231 1.00 91.81 88 SER A O 1
ATOM 660 N N . ILE A 1 89 ? 8.006 4.889 -0.282 1.00 92.62 89 ILE A N 1
ATOM 661 C CA . ILE A 1 89 ? 7.943 4.257 1.031 1.00 92.62 89 ILE A CA 1
ATOM 662 C C . ILE A 1 89 ? 8.654 2.914 0.924 1.00 92.62 89 ILE A C 1
ATOM 664 O O . ILE A 1 89 ? 8.236 2.044 0.169 1.00 92.62 89 ILE A O 1
ATOM 668 N N . ASN A 1 90 ? 9.744 2.742 1.669 1.00 91.94 90 ASN A N 1
ATOM 669 C CA . ASN A 1 90 ? 10.453 1.468 1.696 1.00 91.94 90 ASN A CA 1
ATOM 670 C C . ASN A 1 90 ? 9.707 0.454 2.566 1.00 91.94 90 ASN A C 1
ATOM 672 O O . ASN A 1 90 ? 9.401 0.748 3.724 1.00 91.94 90 ASN A O 1
ATOM 676 N N . LEU A 1 91 ? 9.449 -0.727 2.007 1.00 93.19 91 LEU A N 1
ATOM 677 C CA . LEU A 1 91 ? 8.666 -1.769 2.663 1.00 93.19 91 LEU A CA 1
ATOM 678 C C . LEU A 1 91 ? 9.506 -2.872 3.311 1.00 93.19 91 LEU A C 1
ATOM 680 O O . LEU A 1 91 ? 8.936 -3.799 3.876 1.00 93.19 91 L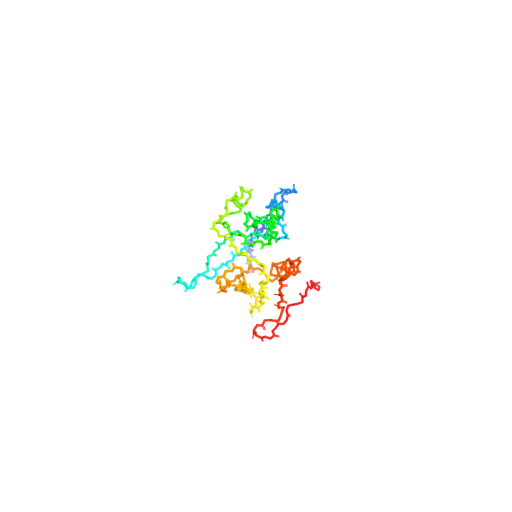EU A O 1
ATOM 684 N N . ALA A 1 92 ? 10.838 -2.800 3.278 1.00 90.50 92 ALA A N 1
ATOM 685 C CA . ALA A 1 92 ? 11.656 -3.815 3.931 1.00 90.50 92 ALA A CA 1
ATOM 686 C C . ALA A 1 92 ? 11.349 -3.853 5.439 1.00 90.50 92 ALA A C 1
ATOM 688 O O . ALA A 1 92 ? 11.391 -2.827 6.130 1.00 90.50 92 ALA A O 1
ATOM 689 N N . SER A 1 93 ? 10.985 -5.044 5.920 1.00 91.06 93 SER A N 1
ATOM 690 C CA . SER A 1 93 ? 10.541 -5.295 7.297 1.00 91.06 93 SER A CA 1
ATOM 691 C C . SER A 1 93 ? 9.337 -4.438 7.743 1.00 91.06 93 SER A C 1
ATOM 693 O O . SER A 1 93 ? 9.173 -4.170 8.936 1.00 91.06 93 SER A O 1
ATOM 695 N N . ALA A 1 94 ? 8.509 -3.940 6.815 1.00 94.38 94 ALA A N 1
ATOM 696 C CA . ALA A 1 94 ? 7.359 -3.106 7.160 1.00 94.38 94 ALA A CA 1
ATOM 697 C C . ALA A 1 94 ? 6.195 -3.922 7.746 1.00 94.38 94 ALA A C 1
ATOM 699 O O . ALA A 1 94 ? 5.999 -5.099 7.444 1.00 94.38 94 ALA A O 1
ATOM 700 N N . GLN A 1 95 ? 5.392 -3.264 8.579 1.00 96.06 95 GLN A N 1
ATOM 701 C CA . GLN A 1 95 ? 4.158 -3.817 9.133 1.00 96.06 95 GLN A CA 1
ATOM 702 C C . GLN A 1 95 ? 2.967 -3.156 8.447 1.00 96.06 95 GLN A C 1
ATOM 704 O O . GLN A 1 95 ? 2.799 -1.938 8.536 1.00 96.06 95 GLN A O 1
ATOM 709 N N . VAL A 1 96 ? 2.148 -3.954 7.776 1.00 97.31 96 VAL A N 1
ATOM 710 C CA . VAL A 1 96 ? 0.901 -3.534 7.142 1.00 97.31 96 VAL A CA 1
ATOM 711 C C . VAL A 1 96 ? -0.260 -4.066 7.967 1.00 97.31 96 VAL A C 1
ATOM 713 O O . VAL A 1 96 ? -0.260 -5.224 8.369 1.00 97.31 96 VAL A O 1
ATOM 716 N N . GLN A 1 97 ? -1.246 -3.229 8.255 1.00 97.12 97 GLN A N 1
ATOM 717 C CA . GLN A 1 97 ? -2.345 -3.594 9.144 1.00 97.12 97 GLN A CA 1
ATOM 718 C C . GLN A 1 97 ? -3.648 -2.985 8.642 1.00 97.12 97 GLN A C 1
ATOM 720 O O . GLN A 1 97 ? -3.739 -1.761 8.516 1.00 97.12 97 GLN A O 1
ATOM 725 N N . LEU A 1 98 ? -4.658 -3.823 8.395 1.00 96.69 98 LEU A N 1
ATOM 726 C CA . LEU A 1 98 ? -6.028 -3.368 8.188 1.00 96.69 98 LEU A CA 1
ATOM 727 C C . LEU A 1 98 ? -6.481 -2.600 9.433 1.00 96.69 98 LEU A C 1
ATOM 729 O O . LEU A 1 98 ? -6.290 -3.058 10.560 1.00 96.69 98 LEU A O 1
ATOM 733 N N . MET A 1 99 ? -7.057 -1.420 9.235 1.00 94.69 99 MET A N 1
ATOM 734 C CA . MET A 1 99 ? -7.532 -0.578 10.328 1.00 94.69 99 MET A CA 1
ATOM 735 C C . MET A 1 99 ? -9.032 -0.771 10.519 1.00 94.69 99 MET A C 1
ATOM 737 O O . MET A 1 99 ? -9.448 -1.268 11.559 1.00 94.69 99 MET A O 1
ATOM 741 N N . THR A 1 100 ? -9.830 -0.386 9.528 1.00 93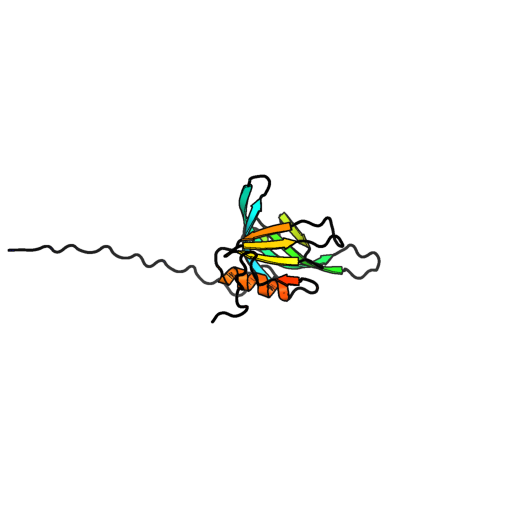.38 100 THR A N 1
ATOM 742 C CA . THR A 1 100 ? -11.289 -0.546 9.509 1.00 93.38 100 THR A CA 1
ATOM 743 C C . THR A 1 100 ? -11.788 -0.260 8.098 1.00 93.38 100 THR A C 1
ATOM 745 O O . THR A 1 100 ? -11.212 0.593 7.417 1.00 93.38 100 THR A O 1
ATOM 748 N N . GLY A 1 101 ? -12.842 -0.954 7.664 1.00 92.19 101 GLY A N 1
ATOM 749 C CA . GLY A 1 101 ? -13.481 -0.731 6.366 1.00 92.19 101 GLY A CA 1
ATOM 750 C C . GLY A 1 101 ? -12.467 -0.662 5.228 1.00 92.19 101 GLY A C 1
ATOM 751 O O . GLY A 1 101 ? -11.780 -1.648 4.955 1.00 92.19 101 GLY A O 1
ATOM 752 N N . THR A 1 102 ? -12.358 0.519 4.605 1.00 95.12 102 THR A N 1
ATOM 753 C CA . THR A 1 102 ? -11.460 0.736 3.474 1.00 95.12 102 THR A CA 1
ATOM 754 C C . THR A 1 102 ? -10.052 1.275 3.809 1.00 95.12 102 THR A C 1
ATOM 756 O O . THR A 1 102 ? -9.295 1.687 2.928 1.00 95.12 102 THR A O 1
ATOM 759 N N . VAL A 1 103 ? -9.654 1.248 5.082 1.00 96.75 103 VAL A N 1
ATOM 760 C CA . VAL A 1 103 ? -8.413 1.870 5.562 1.00 96.75 103 VAL A CA 1
ATOM 761 C C . VAL A 1 103 ? -7.414 0.826 6.047 1.00 96.75 103 VAL A C 1
ATOM 763 O O . VAL A 1 103 ? -7.738 -0.039 6.862 1.00 96.75 103 VAL A O 1
ATOM 766 N N . PHE A 1 104 ? -6.155 0.975 5.645 1.00 97.38 104 PHE A N 1
ATOM 767 C CA . PHE A 1 104 ? -5.021 0.212 6.158 1.00 97.38 104 PHE A CA 1
ATOM 768 C C . PHE A 1 104 ? -3.856 1.135 6.523 1.00 97.38 104 PHE A C 1
ATOM 770 O O . PHE A 1 104 ? -3.784 2.298 6.125 1.00 97.38 104 PHE A O 1
ATOM 777 N N . SER A 1 105 ? -2.930 0.639 7.333 1.00 97.31 105 SER A N 1
ATOM 778 C CA . SER A 1 105 ? -1.720 1.367 7.697 1.00 97.31 105 SER A CA 1
ATOM 779 C C . SER A 1 105 ? -0.474 0.624 7.253 1.00 97.31 105 SER A C 1
ATOM 781 O O . SER A 1 105 ? -0.455 -0.601 7.229 1.00 97.31 105 SER A O 1
ATOM 783 N N . VAL A 1 106 ? 0.568 1.380 6.921 1.00 97.38 106 VAL A N 1
ATOM 784 C CA . VAL A 1 106 ? 1.907 0.878 6.609 1.00 97.38 106 VAL A CA 1
ATOM 785 C C . VAL A 1 106 ? 2.877 1.537 7.574 1.00 97.38 106 VAL A C 1
ATOM 787 O O . VAL A 1 106 ? 3.047 2.756 7.567 1.00 97.38 106 VAL A O 1
ATOM 790 N N . LYS A 1 107 ? 3.521 0.748 8.425 1.00 96.12 107 LYS A N 1
ATOM 791 C CA . LYS A 1 107 ? 4.548 1.202 9.359 1.00 96.12 107 LYS A CA 1
ATOM 792 C C . LYS A 1 107 ? 5.911 0.718 8.881 1.00 96.12 107 LYS A C 1
ATOM 794 O O . LYS A 1 107 ? 6.167 -0.482 8.847 1.00 96.12 107 LYS A O 1
ATOM 799 N N . THR A 1 108 ? 6.783 1.655 8.524 1.00 93.56 108 THR A N 1
ATOM 800 C CA . THR A 1 108 ? 8.136 1.345 8.043 1.00 93.56 108 THR A CA 1
ATOM 801 C C . THR A 1 108 ? 9.055 0.890 9.176 1.00 93.56 108 THR A C 1
ATOM 803 O O . THR A 1 108 ? 8.915 1.335 10.319 1.00 93.56 108 THR A O 1
ATOM 806 N N . SER A 1 109 ? 10.020 0.022 8.855 1.00 88.81 109 SER A N 1
ATOM 807 C CA . SER A 1 109 ? 11.001 -0.476 9.825 1.00 88.81 109 SER A CA 1
ATOM 808 C C . SER A 1 109 ? 12.034 0.596 10.212 1.00 88.81 109 SER A C 1
ATOM 810 O O . SER A 1 109 ? 12.527 1.313 9.329 1.00 88.81 109 SER A O 1
ATOM 812 N N . PRO A 1 110 ? 12.419 0.686 11.505 1.00 83.62 110 PRO A N 1
ATOM 813 C CA . PRO A 1 110 ? 13.527 1.526 11.959 1.00 83.62 110 PRO A CA 1
ATOM 814 C C . PRO A 1 110 ? 14.890 1.130 11.356 1.00 83.62 110 PRO A C 1
ATOM 816 O O . PRO A 1 110 ? 15.808 1.946 11.348 1.00 83.62 110 PRO A O 1
ATOM 819 N N . GLU A 1 111 ? 15.028 -0.103 10.854 1.00 76.94 111 GLU A N 1
ATOM 820 C CA . GLU A 1 111 ? 16.275 -0.643 10.283 1.00 76.94 111 GLU A CA 1
ATOM 821 C C . GLU A 1 111 ? 16.679 0.063 8.986 1.00 76.94 111 GLU A C 1
ATOM 823 O O . GLU A 1 111 ? 17.858 0.169 8.659 1.00 76.94 111 GLU A O 1
ATOM 828 N N . VAL A 1 112 ? 15.691 0.572 8.248 1.00 71.06 112 VAL A N 1
ATOM 829 C CA . VAL A 1 112 ? 15.904 1.230 6.958 1.00 71.06 112 VAL A CA 1
ATOM 830 C C . VAL A 1 112 ? 15.944 2.748 7.098 1.00 71.06 112 VAL A C 1
ATOM 832 O O . VAL A 1 112 ? 16.654 3.438 6.366 1.00 71.06 112 VAL A O 1
ATOM 835 N N . SER A 1 113 ? 15.114 3.292 7.985 1.00 74.75 113 SER A N 1
ATOM 836 C CA . SER A 1 113 ? 14.938 4.731 8.180 1.00 74.75 113 SER A CA 1
ATOM 837 C C . SER A 1 113 ? 14.178 4.989 9.479 1.00 74.75 113 SER A C 1
ATOM 839 O O . SER A 1 113 ? 13.804 4.056 10.171 1.00 74.75 113 SER A O 1
ATOM 841 N N . LYS A 1 114 ? 13.876 6.245 9.820 1.00 81.81 114 LYS A N 1
ATOM 842 C CA . LYS A 1 114 ? 12.962 6.527 10.938 1.00 81.81 114 LYS A CA 1
ATOM 843 C C . LYS A 1 114 ? 11.611 5.835 10.706 1.00 81.81 114 LYS A C 1
ATOM 845 O O . LYS A 1 114 ? 10.962 6.087 9.693 1.00 81.81 114 LYS A O 1
ATOM 850 N N . SER A 1 115 ? 11.177 5.026 11.676 1.00 88.44 115 SER A N 1
ATOM 851 C CA . SER A 1 115 ? 9.856 4.388 11.664 1.00 88.44 115 SER A CA 1
ATOM 852 C C . SER A 1 115 ? 8.768 5.449 11.486 1.00 88.44 115 SER A C 1
ATOM 854 O O . SER A 1 115 ? 8.613 6.336 12.329 1.00 88.44 115 SER A O 1
ATOM 856 N N . LYS A 1 116 ? 7.993 5.342 10.408 1.00 93.00 116 LYS A N 1
ATOM 857 C CA . LYS A 1 116 ? 6.869 6.226 10.087 1.00 93.00 116 LYS A CA 1
ATOM 858 C C . LYS A 1 116 ? 5.655 5.372 9.746 1.00 93.00 116 LYS A C 1
ATOM 860 O O . LYS A 1 116 ? 5.778 4.357 9.069 1.00 93.00 116 LYS A O 1
ATOM 865 N N . THR A 1 117 ? 4.490 5.791 10.231 1.00 95.19 117 THR A N 1
ATOM 866 C CA . THR A 1 117 ? 3.208 5.153 9.916 1.00 95.19 117 THR A CA 1
ATOM 867 C C . THR A 1 117 ? 2.449 6.003 8.911 1.00 95.19 117 THR A C 1
ATOM 869 O O . THR A 1 117 ? 2.160 7.172 9.177 1.00 95.19 117 THR A O 1
ATOM 872 N N . TYR A 1 118 ? 2.113 5.390 7.787 1.00 96.00 118 TYR A N 1
ATOM 873 C CA . TYR A 1 118 ? 1.263 5.915 6.730 1.00 96.00 118 TYR A CA 1
ATOM 874 C C . TYR A 1 118 ? -0.121 5.291 6.889 1.00 96.00 118 TYR A C 1
ATOM 876 O O . TYR A 1 118 ? -0.209 4.093 7.137 1.00 96.00 118 TYR A O 1
ATOM 884 N N . CYS A 1 119 ? -1.184 6.086 6.793 1.00 97.19 119 CYS A N 1
ATOM 885 C CA . CYS A 1 119 ? -2.553 5.572 6.772 1.00 97.19 119 CYS A CA 1
ATOM 886 C C . CYS A 1 119 ? -3.099 5.794 5.367 1.00 97.19 119 CYS A C 1
ATOM 888 O O . CYS A 1 119 ? -3.165 6.941 4.925 1.00 97.19 119 CYS A O 1
ATOM 890 N N . LEU A 1 120 ? -3.428 4.704 4.689 1.00 97.75 120 LEU A N 1
ATOM 891 C CA . LEU A 1 120 ? -3.881 4.671 3.310 1.00 97.75 120 LEU A CA 1
ATOM 892 C C . LEU A 1 120 ? -5.324 4.166 3.276 1.00 97.75 120 LEU A C 1
ATOM 894 O O . LEU A 1 120 ? -5.707 3.330 4.093 1.00 97.75 120 LEU A O 1
ATOM 898 N N . SER A 1 121 ? -6.114 4.675 2.343 1.00 97.50 121 SER A N 1
ATOM 899 C CA . SER A 1 121 ? -7.469 4.204 2.074 1.00 97.50 121 SER A CA 1
ATOM 900 C C . SER A 1 121 ? -7.597 3.871 0.601 1.00 97.50 121 SER A C 1
ATOM 902 O O . SER A 1 121 ? -7.088 4.625 -0.228 1.00 97.50 121 SER A O 1
ATOM 904 N N . ALA A 1 122 ? -8.280 2.778 0.279 1.00 96.44 122 ALA A N 1
ATOM 905 C CA . ALA A 1 122 ? -8.758 2.545 -1.082 1.00 96.44 122 ALA A CA 1
ATOM 906 C C . ALA A 1 122 ? -10.232 2.947 -1.204 1.00 96.44 122 ALA A C 1
ATOM 908 O O . ALA A 1 122 ? -10.866 3.293 -0.201 1.00 96.44 122 ALA A O 1
ATOM 909 N N . ASP A 1 123 ? -10.752 2.902 -2.427 1.00 93.69 123 ASP A N 1
ATOM 910 C CA . ASP A 1 123 ? -12.148 3.222 -2.718 1.00 93.69 123 ASP A CA 1
ATOM 911 C C . ASP A 1 123 ? -13.071 2.053 -2.345 1.00 93.69 123 ASP A C 1
ATOM 913 O O . ASP A 1 123 ? -14.054 2.232 -1.625 1.00 93.69 123 ASP A O 1
ATOM 917 N N . ALA A 1 124 ? -12.691 0.825 -2.720 1.00 93.38 124 ALA A N 1
ATOM 918 C CA . ALA A 1 124 ? -13.463 -0.374 -2.423 1.00 93.38 124 ALA A CA 1
ATOM 919 C C . ALA A 1 124 ? -12.726 -1.384 -1.528 1.00 93.38 124 ALA A C 1
ATOM 921 O O . ALA A 1 124 ? -11.498 -1.458 -1.448 1.00 93.38 124 ALA A O 1
ATOM 922 N N . VAL A 1 125 ? -13.508 -2.252 -0.880 1.00 92.06 125 VAL A N 1
ATOM 923 C CA . VAL A 1 125 ? -12.987 -3.387 -0.096 1.00 92.06 125 VAL A CA 1
ATOM 924 C C . VAL A 1 125 ? -12.204 -4.366 -0.980 1.00 92.06 125 VAL A C 1
ATOM 926 O O . VAL A 1 125 ? -11.198 -4.926 -0.542 1.00 92.06 125 VAL A O 1
ATOM 929 N N . ALA A 1 126 ? -12.638 -4.548 -2.231 1.00 91.75 126 ALA A N 1
ATOM 930 C CA . ALA A 1 126 ? -11.937 -5.376 -3.208 1.00 91.75 126 ALA A CA 1
ATOM 931 C C . ALA A 1 126 ? -10.518 -4.851 -3.487 1.00 91.75 126 ALA A C 1
ATOM 933 O O . ALA A 1 126 ? -9.574 -5.642 -3.516 1.00 91.75 126 ALA A O 1
ATOM 934 N N . ASP A 1 127 ? -10.349 -3.530 -3.586 1.00 93.31 127 ASP A N 1
ATOM 935 C CA . ASP A 1 127 ? -9.041 -2.915 -3.825 1.00 93.31 127 ASP A CA 1
ATOM 936 C C . ASP A 1 127 ? -8.099 -3.141 -2.647 1.00 93.31 127 ASP A C 1
ATOM 938 O O . ASP A 1 127 ? -6.924 -3.443 -2.828 1.00 93.31 127 ASP A O 1
ATOM 942 N N . ILE A 1 128 ? -8.600 -3.058 -1.415 1.00 94.81 128 ILE A N 1
ATOM 943 C CA . ILE A 1 128 ? -7.768 -3.311 -0.228 1.00 94.81 128 ILE A CA 1
ATOM 944 C C . ILE A 1 128 ? -7.349 -4.745 -0.148 1.00 94.81 128 ILE A C 1
ATOM 946 O O . ILE A 1 128 ? -6.211 -5.008 0.218 1.00 94.81 128 ILE A O 1
ATOM 950 N N . ARG A 1 129 ? -8.240 -5.672 -0.494 1.00 94.19 129 ARG A N 1
ATOM 951 C CA . ARG A 1 129 ? -7.854 -7.069 -0.604 1.00 94.19 129 ARG A CA 1
ATOM 952 C C . ARG A 1 129 ? -6.697 -7.204 -1.593 1.00 94.19 129 ARG A C 1
ATOM 954 O O . ARG A 1 129 ? -5.682 -7.775 -1.215 1.00 94.19 129 ARG A O 1
ATOM 961 N N . ALA A 1 130 ? -6.795 -6.609 -2.783 1.00 95.00 130 ALA A N 1
ATOM 962 C CA . ALA A 1 130 ? -5.710 -6.628 -3.765 1.00 95.00 130 ALA A CA 1
ATOM 963 C C . ALA A 1 130 ? -4.406 -6.019 -3.210 1.00 95.00 130 ALA A C 1
ATOM 965 O O . ALA A 1 130 ? -3.350 -6.647 -3.285 1.00 95.00 130 ALA A O 1
ATOM 966 N N . TRP A 1 131 ? -4.477 -4.855 -2.556 1.00 96.75 131 TRP A N 1
ATOM 967 C CA . TRP A 1 131 ? -3.326 -4.208 -1.922 1.00 96.75 131 TRP A CA 1
ATOM 968 C C . TRP A 1 131 ? -2.699 -5.051 -0.810 1.00 96.75 131 TRP A C 1
ATOM 970 O O . TRP A 1 131 ? -1.484 -5.235 -0.800 1.00 96.75 131 TRP A O 1
ATOM 980 N N . LEU A 1 132 ? -3.491 -5.577 0.124 1.00 96.44 132 LEU A N 1
ATOM 981 C CA . LEU A 1 132 ? -2.994 -6.402 1.225 1.00 96.44 132 LEU A CA 1
ATOM 982 C C . LEU A 1 132 ? -2.395 -7.713 0.706 1.00 96.44 132 LEU A C 1
ATOM 984 O O . LEU A 1 132 ? -1.309 -8.086 1.143 1.00 96.44 132 LEU A O 1
ATOM 988 N N . THR A 1 133 ? -3.037 -8.367 -0.267 1.00 95.81 133 THR A N 1
ATOM 989 C CA . THR A 1 133 ? -2.498 -9.563 -0.929 1.00 95.81 133 THR A CA 1
ATOM 990 C C . THR A 1 133 ? -1.166 -9.262 -1.612 1.00 95.81 133 THR A C 1
AT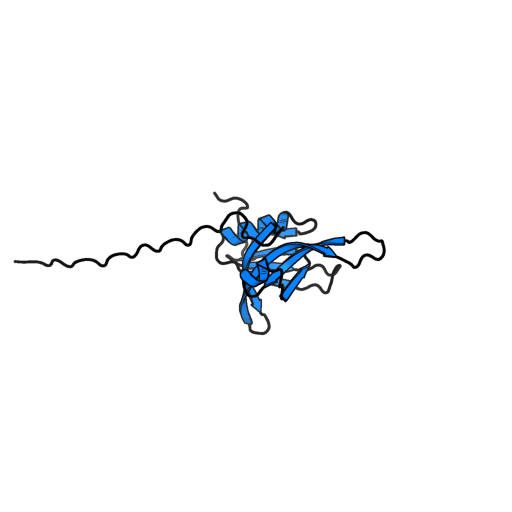OM 992 O O . THR A 1 133 ? -0.207 -10.006 -1.423 1.00 95.81 133 THR A O 1
ATOM 995 N N . ALA A 1 134 ? -1.053 -8.155 -2.348 1.00 95.69 134 ALA A N 1
ATOM 996 C CA . ALA A 1 134 ? 0.201 -7.772 -2.992 1.00 95.69 134 ALA A CA 1
ATOM 997 C C . ALA A 1 134 ? 1.313 -7.457 -1.977 1.00 95.69 134 ALA A C 1
ATOM 999 O O . ALA A 1 134 ? 2.472 -7.803 -2.201 1.00 95.69 134 ALA A O 1
ATOM 1000 N N . MET A 1 135 ? 0.969 -6.861 -0.831 1.00 96.06 135 MET A N 1
ATOM 1001 C CA . MET A 1 135 ? 1.913 -6.617 0.265 1.00 96.06 135 MET A CA 1
ATOM 1002 C C . MET A 1 135 ? 2.392 -7.918 0.925 1.00 96.06 135 MET A C 1
ATOM 1004 O O . MET A 1 135 ? 3.539 -7.975 1.357 1.00 96.06 135 MET A O 1
ATOM 1008 N N . GLU A 1 136 ? 1.572 -8.975 0.968 1.00 95.12 136 GLU A N 1
ATOM 1009 C CA . GLU A 1 136 ? 1.997 -10.302 1.453 1.00 95.12 136 GLU A CA 1
ATOM 1010 C C . GLU A 1 136 ? 3.036 -10.967 0.542 1.00 95.12 136 GLU A C 1
ATOM 1012 O O . GLU A 1 136 ? 3.826 -11.786 1.011 1.00 95.12 136 GLU A O 1
ATOM 1017 N N . LEU A 1 137 ? 3.069 -10.608 -0.745 1.00 93.44 137 LEU A N 1
ATOM 1018 C CA . LEU A 1 137 ? 4.078 -11.107 -1.682 1.00 93.44 137 LEU A CA 1
ATOM 1019 C C . LEU A 1 137 ? 5.453 -10.459 -1.468 1.00 93.44 137 LEU A C 1
ATOM 1021 O O . LEU A 1 137 ? 6.452 -10.951 -1.997 1.00 93.44 137 LEU A O 1
ATOM 1025 N N . VAL A 1 138 ? 5.528 -9.365 -0.703 1.00 93.12 138 VAL A N 1
ATOM 1026 C CA . VAL A 1 138 ? 6.777 -8.651 -0.435 1.00 93.12 138 VAL A CA 1
ATOM 1027 C C . VAL A 1 138 ? 7.565 -9.358 0.677 1.00 93.12 138 VAL A C 1
ATOM 1029 O O . VAL A 1 138 ? 7.100 -9.428 1.818 1.00 93.12 138 VAL A O 1
ATOM 1032 N N . PRO A 1 139 ? 8.804 -9.819 0.415 1.00 90.44 139 PRO A N 1
ATOM 1033 C CA . PRO A 1 139 ? 9.623 -10.465 1.434 1.00 90.44 139 PRO A CA 1
ATOM 1034 C C . PRO A 1 139 ? 9.876 -9.559 2.646 1.00 90.44 139 PRO A C 1
ATOM 1036 O O . PRO A 1 139 ? 10.322 -8.419 2.512 1.00 90.44 139 PRO A O 1
ATOM 1039 N N . GLY A 1 140 ? 9.618 -10.090 3.843 1.00 89.56 140 GLY A N 1
ATOM 1040 C CA . GLY A 1 140 ? 9.828 -9.391 5.114 1.00 89.56 140 GLY A CA 1
ATOM 1041 C C . GLY A 1 140 ? 8.688 -8.460 5.537 1.00 89.56 140 GLY A C 1
ATOM 1042 O O . GLY A 1 140 ? 8.704 -7.983 6.670 1.00 89.56 140 GLY A O 1
ATOM 1043 N N . VAL A 1 141 ? 7.682 -8.224 4.691 1.00 94.50 141 VAL A N 1
ATOM 1044 C CA . VAL A 1 141 ? 6.475 -7.495 5.099 1.00 94.50 141 VAL A CA 1
ATOM 1045 C C . VAL A 1 141 ? 5.564 -8.414 5.906 1.00 94.50 141 VAL A C 1
ATOM 1047 O O . VAL A 1 141 ? 5.331 -9.564 5.547 1.00 94.50 141 VAL A O 1
ATOM 1050 N N . THR A 1 142 ? 5.036 -7.903 7.016 1.00 96.19 142 THR A N 1
ATOM 1051 C CA . THR A 1 142 ? 3.999 -8.589 7.800 1.00 96.19 142 THR A CA 1
ATOM 1052 C C . THR A 1 142 ? 2.657 -7.918 7.552 1.00 96.19 142 THR A C 1
ATOM 1054 O O . THR A 1 142 ? 2.567 -6.703 7.717 1.00 96.19 142 THR A O 1
ATOM 1057 N N . VAL A 1 143 ? 1.622 -8.685 7.201 1.00 97.00 143 VAL A N 1
ATOM 1058 C CA . VAL A 1 143 ? 0.278 -8.161 6.910 1.00 97.00 143 VAL A CA 1
ATOM 1059 C C . VAL A 1 143 ? -0.744 -8.673 7.928 1.00 97.00 143 VAL A C 1
ATOM 1061 O O . VAL A 1 143 ? -0.892 -9.877 8.129 1.00 97.00 143 VAL A O 1
ATOM 1064 N N . GLY A 1 144 ? -1.463 -7.754 8.572 1.00 96.12 144 GLY A N 1
ATOM 1065 C CA . GLY A 1 144 ? -2.588 -8.040 9.460 1.00 96.12 144 GLY A CA 1
ATOM 1066 C C . GLY A 1 144 ? -3.932 -7.804 8.770 1.00 96.12 144 GLY A C 1
ATOM 1067 O O . GLY A 1 144 ? -4.245 -6.676 8.397 1.00 96.12 144 GLY A O 1
ATOM 1068 N N . TRP A 1 145 ? -4.738 -8.862 8.637 1.00 95.12 145 TRP A N 1
ATOM 1069 C CA . TRP A 1 145 ? -6.055 -8.844 7.971 1.00 95.12 145 TRP A CA 1
ATOM 1070 C C . TRP A 1 145 ? -7.236 -8.567 8.908 1.00 95.12 145 TRP A C 1
ATOM 1072 O O . TRP A 1 145 ? -8.365 -8.397 8.455 1.00 95.12 145 TRP A O 1
ATOM 1082 N N . THR A 1 146 ? -6.991 -8.542 10.217 1.00 93.81 146 THR A N 1
ATOM 1083 C CA . THR A 1 146 ? -8.011 -8.228 11.222 1.00 93.81 146 THR A CA 1
ATOM 1084 C C . THR A 1 146 ? -7.932 -6.759 11.576 1.00 93.81 146 THR A C 1
ATOM 1086 O O . THR A 1 146 ? -6.913 -6.322 12.101 1.00 93.81 146 THR A O 1
ATOM 1089 N N . GLY A 1 147 ? -9.001 -6.019 11.300 1.00 90.31 147 GLY A N 1
ATOM 1090 C CA . GLY A 1 147 ? -9.146 -4.617 11.645 1.00 90.31 147 GLY A CA 1
ATOM 1091 C C . GLY A 1 147 ? -8.979 -4.353 13.140 1.00 90.31 147 GLY A C 1
ATOM 1092 O O . GLY A 1 147 ? -9.139 -5.228 13.991 1.00 90.31 147 GLY A O 1
ATOM 1093 N N . THR A 1 148 ? -8.682 -3.103 13.474 1.00 88.31 148 THR A N 1
ATOM 1094 C CA . THR A 1 148 ? -8.655 -2.612 14.861 1.00 88.31 148 THR A CA 1
ATOM 1095 C C . THR A 1 148 ? -10.021 -2.671 15.550 1.00 88.31 148 THR A C 1
ATOM 1097 O O . THR A 1 148 ? -10.091 -2.646 16.775 1.00 88.31 148 THR A O 1
ATOM 1100 N N . ASP A 1 149 ? -11.092 -2.790 14.767 1.00 87.69 149 ASP A N 1
ATOM 1101 C CA . ASP A 1 149 ? -12.468 -3.049 15.193 1.00 87.69 149 ASP A CA 1
ATOM 1102 C C . ASP A 1 149 ? -12.766 -4.544 15.436 1.00 87.69 149 ASP A C 1
ATOM 1104 O O . ASP A 1 149 ? -13.854 -4.889 15.893 1.00 87.69 149 ASP A O 1
ATOM 1108 N N . GLY A 1 150 ? -11.806 -5.434 15.164 1.00 88.94 150 GLY A N 1
ATOM 1109 C CA . GLY A 1 150 ? -11.951 -6.882 15.293 1.00 88.94 150 GLY A CA 1
ATOM 1110 C C . GLY A 1 150 ? -12.555 -7.568 14.066 1.00 88.94 150 GLY A C 1
ATOM 1111 O O . GLY A 1 150 ? -12.705 -8.789 14.084 1.00 88.94 150 GLY A O 1
ATOM 1112 N N . VAL A 1 151 ? -12.877 -6.830 12.998 1.00 88.56 151 VAL A N 1
ATOM 1113 C CA . VAL A 1 151 ? -13.431 -7.404 11.765 1.00 88.56 151 VAL A CA 1
ATOM 1114 C C . VAL A 1 151 ? -12.300 -7.946 10.894 1.00 88.56 151 VAL A C 1
ATOM 1116 O O . VAL A 1 151 ? -11.387 -7.214 10.514 1.00 88.56 151 VAL A O 1
ATOM 1119 N N . THR A 1 152 ? -12.347 -9.231 10.548 1.00 90.69 152 THR A N 1
ATOM 1120 C CA . THR A 1 152 ? -11.367 -9.847 9.642 1.00 90.69 152 THR A CA 1
ATOM 1121 C C . THR A 1 152 ? -11.851 -9.792 8.203 1.00 90.69 152 THR A C 1
ATOM 1123 O O . THR A 1 152 ? -12.928 -10.293 7.886 1.00 90.69 152 THR A O 1
ATOM 1126 N N . LEU A 1 153 ? -11.028 -9.229 7.317 1.00 88.94 153 LEU A N 1
ATOM 1127 C CA . LEU A 1 153 ? -11.264 -9.301 5.881 1.00 88.94 153 LEU A CA 1
ATOM 1128 C C . LEU A 1 153 ? -10.781 -10.658 5.351 1.00 88.94 153 LEU A C 1
ATOM 1130 O O . LEU A 1 153 ? -9.609 -11.004 5.502 1.00 88.94 153 LEU A O 1
ATOM 1134 N N . ALA A 1 154 ? -11.675 -11.427 4.725 1.00 84.88 154 ALA A N 1
ATOM 1135 C CA . ALA A 1 154 ? -11.307 -12.686 4.081 1.00 84.88 154 ALA A CA 1
ATOM 1136 C C . ALA A 1 154 ? -10.308 -12.438 2.939 1.00 84.88 154 ALA A C 1
ATOM 1138 O O . ALA A 1 154 ? -10.471 -11.486 2.168 1.00 84.88 154 ALA A O 1
ATOM 1139 N N . LYS A 1 155 ? -9.294 -13.305 2.828 1.00 78.12 155 LYS A N 1
ATOM 1140 C CA . LYS A 1 155 ? -8.228 -13.190 1.819 1.00 78.12 155 LYS A CA 1
ATOM 1141 C C . LYS A 1 155 ? -8.718 -13.429 0.390 1.00 78.12 155 LYS A C 1
ATOM 1143 O O . LYS A 1 155 ? -8.164 -12.854 -0.538 1.00 78.12 155 LYS A O 1
ATOM 1148 N N . GLU A 1 156 ? -9.766 -14.229 0.223 1.00 73.19 156 GLU A N 1
ATOM 1149 C CA . GLU A 1 156 ? -10.379 -14.546 -1.069 1.00 73.19 156 GLU A CA 1
ATOM 1150 C C . GLU A 1 156 ? -11.798 -13.950 -1.146 1.00 73.19 156 GLU A C 1
ATOM 1152 O O . GLU A 1 156 ? -12.452 -13.797 -0.107 1.00 73.19 156 GLU A O 1
ATOM 1157 N N . PRO A 1 157 ? -12.271 -13.534 -2.336 1.00 60.91 157 PRO A N 1
ATOM 1158 C CA . PRO A 1 157 ? -13.684 -13.235 -2.552 1.00 60.91 157 PRO A CA 1
ATOM 1159 C C . PRO A 1 157 ? -14.518 -14.520 -2.462 1.00 60.91 157 PRO A C 1
ATOM 1161 O O . PRO A 1 157 ? -14.155 -15.518 -3.078 1.00 60.91 157 PRO A O 1
ATOM 1164 N N . GLU A 1 158 ? -15.602 -14.480 -1.682 1.00 52.69 158 GLU A N 1
ATOM 1165 C CA . GLU A 1 158 ? -16.648 -15.519 -1.670 1.00 52.69 158 GLU A CA 1
ATOM 1166 C C . GLU A 1 158 ? -17.551 -15.428 -2.906 1.00 52.69 158 GLU A C 1
ATOM 1168 O O . GLU A 1 158 ? -17.779 -14.290 -3.386 1.00 52.69 158 GLU A O 1
#